Protein AF-A0AAJ2T797-F1 (afdb_monomer_lite)

Sequence (64 aa):
MSEKKENEREAVQVIEIPLSELHPFRSHPFKVQDDELMQKTVDSIYQVGVLTPAIVRPDPGGGY

Radius of gyration: 17.24 Å; chains: 1; bounding box: 28×37×50 Å

Secondary structure (DSSP, 8-state):
------------------GGGPPP-TT-SS----SHHHHHHHHHHHHH--SSPPP----TTS--

pLDDT: mean 82.13, std 14.45, range [44.44, 95.81]

Foldseek 3Di:
DDDDPPDPPPDPDDDDDPPVLDDDDPPDPDDDDPDPVVVVVVVVCVVPNDPDDDDDDADPVGGD

Structure (mm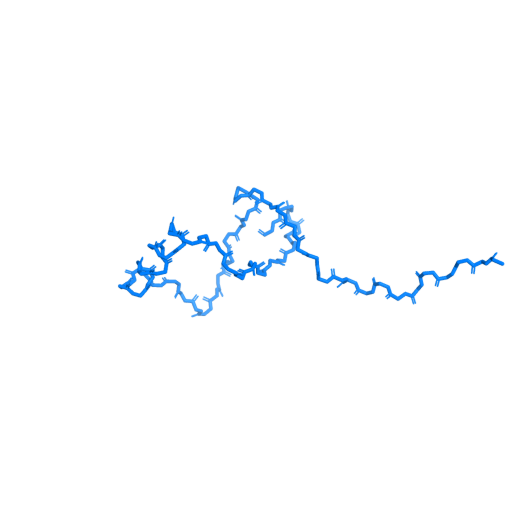CIF, N/CA/C/O backbone):
data_AF-A0AAJ2T797-F1
#
_entry.id   AF-A0AAJ2T797-F1
#
loop_
_atom_site.group_PDB
_atom_site.id
_atom_site.type_symbol
_atom_site.label_atom_id
_atom_site.label_alt_id
_atom_site.label_comp_id
_atom_site.label_asym_id
_atom_site.label_entity_id
_atom_site.label_seq_id
_atom_site.pdbx_PDB_ins_code
_atom_site.Cartn_x
_atom_site.Cartn_y
_atom_site.Cartn_z
_atom_site.occupancy
_atom_site.B_iso_or_equiv
_atom_site.auth_seq_id
_atom_site.auth_comp_id
_atom_site.auth_asym_id
_atom_site.auth_atom_id
_atom_site.pdbx_PDB_model_num
ATOM 1 N N . MET A 1 1 ? 10.075 28.467 -33.365 1.00 51.25 1 MET A N 1
ATOM 2 C CA . MET A 1 1 ? 9.522 27.280 -32.687 1.00 51.25 1 MET A CA 1
ATOM 3 C C . MET A 1 1 ? 10.402 26.097 -33.028 1.00 51.25 1 MET A C 1
ATOM 5 O O . MET A 1 1 ? 10.393 25.691 -34.177 1.00 51.25 1 MET A O 1
ATOM 9 N N . SER A 1 2 ? 11.173 25.595 -32.070 1.00 44.44 2 SER A N 1
ATOM 10 C CA . SER A 1 2 ? 11.773 24.261 -32.142 1.00 44.44 2 SER A CA 1
ATOM 11 C C . SER A 1 2 ? 11.923 23.781 -30.708 1.00 44.44 2 SER A C 1
ATOM 13 O O . SER A 1 2 ? 12.680 24.352 -29.925 1.00 44.44 2 SER A O 1
ATOM 15 N N . GLU A 1 3 ? 11.086 22.811 -30.366 1.00 54.41 3 GLU A N 1
ATOM 16 C CA . GLU A 1 3 ? 11.011 22.149 -29.075 1.00 54.41 3 GLU A CA 1
ATOM 17 C C . GLU A 1 3 ? 12.336 21.465 -28.746 1.00 54.41 3 GLU A C 1
ATOM 19 O O . GLU A 1 3 ? 12.817 20.610 -29.487 1.00 54.41 3 GLU A O 1
ATOM 24 N N . LYS A 1 4 ? 12.897 21.803 -27.587 1.00 46.72 4 LYS A N 1
ATOM 25 C CA . LYS A 1 4 ? 13.837 20.942 -26.876 1.00 46.72 4 LYS A CA 1
ATOM 26 C C . LYS A 1 4 ? 13.249 20.693 -25.490 1.00 46.72 4 LYS A C 1
ATOM 28 O O . LYS A 1 4 ? 13.547 21.405 -24.536 1.00 46.72 4 LYS A O 1
ATOM 33 N N . LYS A 1 5 ? 12.350 19.706 -25.394 1.00 50.91 5 LYS A N 1
ATOM 34 C CA . LYS A 1 5 ? 11.954 19.095 -24.116 1.00 50.91 5 LYS A CA 1
ATOM 35 C C . LYS A 1 5 ? 13.110 18.213 -23.628 1.00 50.91 5 LYS A C 1
ATOM 37 O O . LYS A 1 5 ? 13.052 16.995 -23.688 1.00 50.91 5 LYS A O 1
ATOM 42 N N . GLU A 1 6 ? 14.194 18.842 -23.191 1.00 50.75 6 GLU A N 1
ATOM 43 C CA . GLU A 1 6 ? 15.296 18.191 -22.474 1.00 50.75 6 GLU A CA 1
ATOM 44 C C . GLU A 1 6 ? 15.299 18.703 -21.028 1.00 50.75 6 GLU A C 1
ATOM 46 O O . GLU A 1 6 ? 16.179 19.477 -20.671 1.00 50.75 6 GLU A O 1
ATOM 51 N N . ASN A 1 7 ? 14.299 18.328 -20.212 1.00 48.19 7 ASN A N 1
ATOM 52 C CA . ASN A 1 7 ? 14.456 18.203 -18.751 1.00 48.19 7 ASN A CA 1
ATOM 53 C C . ASN A 1 7 ? 13.239 17.553 -18.045 1.00 48.19 7 ASN A C 1
ATOM 55 O O . ASN A 1 7 ? 12.738 18.087 -17.062 1.00 48.19 7 ASN A O 1
ATOM 59 N N . GLU A 1 8 ? 12.744 16.406 -18.506 1.00 50.81 8 GLU A N 1
ATOM 60 C CA . GLU A 1 8 ? 11.853 15.557 -17.692 1.00 50.81 8 GLU A CA 1
ATOM 61 C C . GLU A 1 8 ? 12.657 14.328 -17.256 1.00 50.81 8 GLU A C 1
ATOM 63 O O . GLU A 1 8 ? 12.475 13.217 -17.740 1.00 50.81 8 GLU A O 1
ATOM 68 N N . ARG A 1 9 ? 13.650 14.549 -16.386 1.00 51.94 9 ARG A N 1
ATOM 69 C CA . ARG A 1 9 ? 14.288 13.456 -15.644 1.00 51.94 9 ARG A CA 1
ATOM 70 C C . ARG A 1 9 ? 13.199 12.837 -14.770 1.00 51.94 9 ARG A C 1
ATOM 72 O O . ARG A 1 9 ? 12.781 13.506 -13.834 1.00 51.94 9 ARG A O 1
ATOM 79 N N . GLU A 1 10 ? 12.718 11.648 -15.136 1.00 61.06 10 GLU A N 1
ATOM 80 C CA . GLU A 1 10 ? 11.865 10.751 -14.334 1.00 61.06 10 GLU A CA 1
ATOM 81 C C . GLU A 1 10 ? 11.000 11.488 -13.298 1.00 61.06 10 GLU A C 1
ATOM 83 O O . GLU A 1 10 ? 11.255 11.434 -12.095 1.00 61.06 10 GLU A O 1
ATOM 88 N N . ALA A 1 11 ? 10.005 12.252 -13.757 1.00 67.19 11 ALA A N 1
ATOM 89 C CA . ALA A 1 11 ? 9.079 12.881 -12.829 1.00 67.19 11 ALA A CA 1
ATOM 90 C C . ALA A 1 11 ? 8.364 11.768 -12.050 1.00 67.19 11 ALA A C 1
ATOM 92 O O . ALA A 1 11 ? 7.720 10.905 -12.649 1.00 67.19 11 ALA A O 1
ATOM 93 N N . VAL A 1 12 ? 8.499 11.771 -10.720 1.00 77.50 12 VAL A N 1
ATOM 94 C CA . VAL A 1 12 ? 7.717 10.891 -9.847 1.00 77.50 12 VAL A CA 1
ATOM 95 C C . VAL A 1 12 ? 6.246 11.182 -10.127 1.00 77.50 12 VAL A C 1
ATOM 97 O O . VAL A 1 12 ? 5.756 12.272 -9.833 1.00 77.50 12 VAL A O 1
ATOM 100 N N . GLN A 1 13 ? 5.568 10.218 -10.742 1.00 85.25 13 GLN A N 1
ATOM 101 C CA . GLN A 1 13 ? 4.165 10.319 -11.116 1.00 85.25 13 GLN A CA 1
ATOM 102 C C . GLN A 1 13 ? 3.318 9.461 -10.183 1.00 85.25 13 GLN A C 1
ATOM 104 O O . GLN A 1 13 ? 3.683 8.333 -9.853 1.00 85.25 13 GLN A O 1
ATOM 109 N N . VAL A 1 14 ? 2.176 10.003 -9.768 1.00 88.81 14 VAL A N 1
ATOM 110 C CA . VAL A 1 14 ? 1.168 9.248 -9.024 1.00 88.81 14 VAL A CA 1
ATOM 111 C C . VAL A 1 14 ? 0.249 8.593 -10.045 1.00 88.81 14 VAL A C 1
ATOM 113 O O . VAL A 1 14 ? -0.376 9.285 -10.846 1.00 88.81 14 VAL A O 1
ATOM 116 N N . ILE A 1 15 ? 0.196 7.266 -10.025 1.00 90.19 15 ILE A N 1
ATOM 117 C CA . ILE A 1 15 ? -0.641 6.448 -10.904 1.00 90.19 15 ILE A CA 1
ATOM 118 C C . ILE A 1 15 ? -1.403 5.421 -10.067 1.00 90.19 15 ILE A C 1
ATOM 120 O O . ILE A 1 15 ? -0.942 5.019 -8.998 1.00 90.19 15 ILE A O 1
ATOM 124 N N . GLU A 1 16 ? -2.561 4.992 -10.557 1.00 90.88 16 GLU A N 1
ATOM 125 C CA . GLU A 1 16 ? -3.279 3.850 -9.994 1.00 90.88 16 GLU A CA 1
ATOM 126 C C . GLU A 1 16 ? -2.775 2.567 -10.655 1.00 90.88 16 GLU A C 1
ATOM 128 O O . GLU A 1 16 ? -2.709 2.484 -11.882 1.00 90.88 16 GLU A O 1
ATOM 133 N N . ILE A 1 17 ? -2.418 1.571 -9.843 1.00 89.69 17 ILE A N 1
ATOM 134 C CA . ILE A 1 17 ? -1.951 0.262 -10.311 1.00 89.69 17 ILE A CA 1
ATOM 135 C C . ILE A 1 17 ? -2.733 -0.857 -9.612 1.00 89.69 17 ILE A C 1
ATOM 137 O O . ILE A 1 17 ? -3.055 -0.728 -8.425 1.00 89.69 17 ILE A O 1
ATOM 141 N N . PRO A 1 18 ? -3.053 -1.963 -10.306 1.00 91.75 18 PRO A N 1
ATOM 142 C CA . PRO A 1 18 ? -3.621 -3.144 -9.671 1.00 91.75 18 PRO A CA 1
ATOM 143 C C . PRO A 1 18 ? -2.665 -3.722 -8.623 1.00 91.75 18 PRO A C 1
ATOM 145 O O . PRO A 1 18 ? -1.477 -3.892 -8.884 1.00 91.75 18 PRO A O 1
ATOM 148 N N . LEU A 1 19 ? -3.184 -4.127 -7.459 1.00 88.94 19 LEU A N 1
ATOM 149 C CA . LEU A 1 19 ? -2.367 -4.762 -6.411 1.00 88.94 19 LEU A CA 1
ATOM 150 C C . LEU A 1 19 ? -1.678 -6.053 -6.883 1.00 88.94 19 LEU A C 1
ATOM 152 O O . LEU A 1 19 ? -0.652 -6.433 -6.333 1.00 88.94 19 LEU A O 1
ATOM 156 N N . SER A 1 20 ? -2.226 -6.722 -7.902 1.00 91.94 20 SER A N 1
ATOM 157 C CA . SER A 1 20 ? -1.628 -7.909 -8.524 1.00 91.94 20 SER A CA 1
ATOM 158 C C . SER A 1 20 ? -0.327 -7.627 -9.277 1.00 91.94 20 SER A C 1
ATOM 160 O O . SER A 1 20 ? 0.395 -8.571 -9.576 1.00 91.94 20 SER A O 1
ATOM 162 N N . G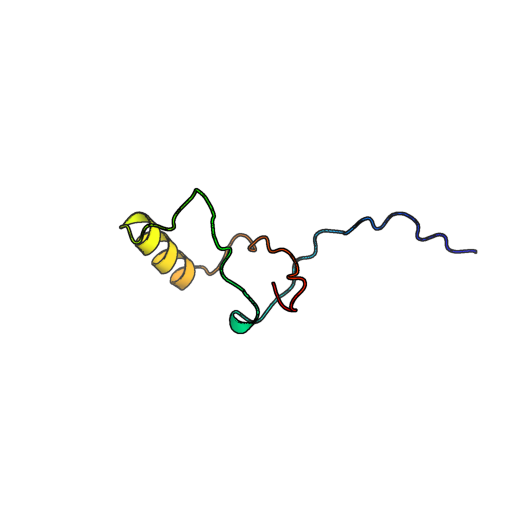LU A 1 21 ? -0.046 -6.364 -9.605 1.00 90.38 21 GLU A N 1
ATOM 163 C CA . GLU A 1 21 ? 1.208 -5.949 -10.240 1.00 90.38 21 GLU A CA 1
ATOM 164 C C . GLU A 1 21 ? 2.308 -5.641 -9.219 1.00 90.38 21 GLU A C 1
ATOM 166 O O . GLU A 1 21 ? 3.437 -5.408 -9.631 1.00 90.38 21 GLU A O 1
ATOM 171 N N . LEU A 1 22 ? 1.998 -5.649 -7.913 1.00 90.19 22 LEU A N 1
ATOM 172 C CA . LEU A 1 22 ? 2.971 -5.422 -6.846 1.00 90.19 22 LEU A CA 1
ATOM 173 C C . LEU A 1 22 ? 3.666 -6.720 -6.436 1.00 90.19 22 LEU A C 1
ATOM 175 O O . LEU A 1 22 ? 3.033 -7.695 -6.018 1.00 90.19 22 LEU A O 1
ATOM 179 N N . HIS A 1 23 ? 4.990 -6.706 -6.468 1.00 89.19 23 HIS A N 1
ATOM 180 C CA . HIS A 1 23 ? 5.839 -7.811 -6.073 1.00 89.19 23 HIS A CA 1
ATOM 181 C C . HIS A 1 23 ? 6.450 -7.581 -4.684 1.00 89.19 23 HIS A C 1
ATOM 183 O O . HIS A 1 23 ? 6.946 -6.497 -4.367 1.00 89.19 23 HIS A O 1
ATOM 189 N N . PRO A 1 24 ? 6.487 -8.614 -3.820 1.00 85.75 24 PRO A N 1
ATOM 190 C CA . PRO A 1 24 ? 7.160 -8.502 -2.535 1.00 85.75 24 PRO A CA 1
ATOM 191 C C . PRO A 1 24 ? 8.655 -8.212 -2.699 1.00 85.75 24 PRO A C 1
ATOM 193 O O . PRO A 1 24 ? 9.390 -8.988 -3.319 1.00 85.75 24 PRO A O 1
ATOM 196 N N . PHE A 1 25 ? 9.134 -7.150 -2.051 1.00 84.12 25 PHE A N 1
ATOM 197 C CA . PHE A 1 25 ? 10.559 -6.839 -2.004 1.00 84.12 25 PHE A CA 1
ATOM 198 C C . PHE A 1 25 ? 11.292 -7.809 -1.063 1.00 84.12 25 PHE A C 1
ATOM 200 O O . PHE A 1 25 ? 11.271 -7.677 0.164 1.00 84.12 25 PHE A O 1
ATOM 207 N N . ARG A 1 26 ? 11.915 -8.843 -1.641 1.00 79.25 26 ARG A N 1
ATOM 208 C CA . ARG A 1 26 ? 12.627 -9.886 -0.885 1.00 79.25 26 ARG A CA 1
ATOM 209 C C . ARG A 1 26 ? 13.935 -9.349 -0.290 1.00 79.25 26 ARG A C 1
ATOM 211 O O . ARG A 1 26 ? 14.594 -8.498 -0.876 1.00 79.25 26 ARG A O 1
ATOM 218 N N . SER A 1 27 ? 14.342 -9.913 0.850 1.00 78.38 27 SER A N 1
ATOM 219 C CA . SER A 1 27 ? 15.625 -9.626 1.520 1.00 78.38 27 SER A CA 1
ATOM 220 C C . SER A 1 27 ? 15.781 -8.198 2.069 1.00 78.38 27 SER A C 1
ATOM 222 O O . SER A 1 27 ? 16.892 -7.675 2.135 1.00 78.38 27 SER A O 1
ATOM 224 N N . HIS A 1 28 ? 14.685 -7.571 2.506 1.00 76.25 28 HIS A N 1
ATOM 225 C CA . HIS A 1 28 ? 14.736 -6.285 3.201 1.00 76.25 28 HIS A CA 1
ATOM 226 C C . HIS A 1 28 ? 15.032 -6.468 4.707 1.00 76.25 28 HIS A C 1
ATOM 228 O O . HIS A 1 28 ? 14.457 -7.367 5.327 1.00 76.25 28 HIS A O 1
ATOM 234 N N . PRO A 1 29 ? 15.908 -5.647 5.328 1.00 83.88 29 PRO A N 1
ATOM 235 C CA . PRO A 1 29 ? 16.236 -5.764 6.754 1.00 83.88 29 PRO A CA 1
ATOM 236 C C . PRO A 1 29 ? 15.068 -5.388 7.675 1.00 83.88 29 PRO A C 1
ATOM 238 O O . PRO A 1 29 ? 15.047 -5.805 8.832 1.00 83.88 29 PRO A O 1
ATOM 241 N N . PHE A 1 30 ? 14.089 -4.635 7.167 1.00 81.38 30 PHE A N 1
ATOM 242 C CA . PHE A 1 30 ? 12.853 -4.337 7.878 1.00 81.38 30 PHE A CA 1
ATOM 243 C C . PHE A 1 30 ? 11.801 -5.392 7.547 1.00 81.38 30 PHE A C 1
ATOM 245 O O . PHE A 1 30 ? 11.577 -5.722 6.382 1.00 81.38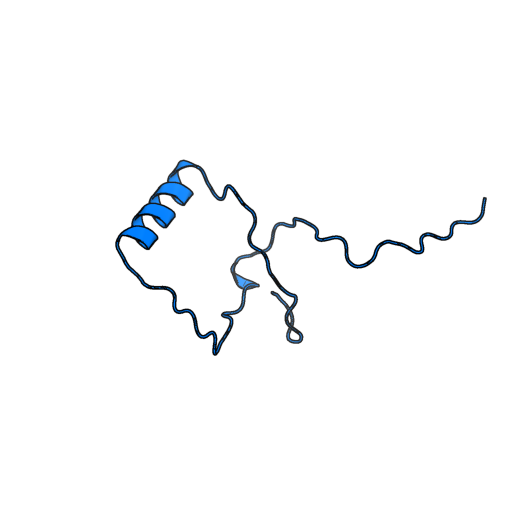 30 PHE A O 1
ATOM 252 N N . LYS A 1 31 ? 11.155 -5.915 8.587 1.00 77.56 31 LYS A N 1
ATOM 253 C CA . LYS A 1 31 ? 10.053 -6.869 8.470 1.00 77.56 31 LYS A CA 1
ATOM 254 C C . LYS A 1 31 ? 8.760 -6.170 8.850 1.00 77.56 31 LYS A C 1
ATOM 256 O O . LYS A 1 31 ? 8.732 -5.439 9.839 1.00 77.56 31 LYS A O 1
ATOM 261 N N . VAL A 1 32 ? 7.705 -6.429 8.086 1.00 81.25 32 VAL A N 1
ATOM 262 C CA . VAL A 1 32 ? 6.348 -6.081 8.507 1.00 81.25 32 VAL A CA 1
ATOM 263 C C . VAL A 1 32 ? 6.008 -6.978 9.694 1.00 81.25 32 VAL A C 1
ATOM 265 O O . VAL A 1 32 ? 6.173 -8.196 9.615 1.00 81.25 32 VAL A O 1
ATOM 268 N N . GLN A 1 33 ? 5.623 -6.364 10.808 1.00 85.94 33 GLN A N 1
ATOM 269 C CA . GLN A 1 33 ? 5.128 -7.074 11.980 1.00 85.94 33 GLN A CA 1
ATOM 270 C C . GLN A 1 33 ? 3.609 -6.966 11.985 1.00 85.94 33 GLN A C 1
ATOM 272 O O . GLN A 1 33 ? 3.077 -5.868 11.847 1.00 85.94 33 GLN A O 1
ATOM 277 N N . ASP A 1 34 ? 2.925 -8.092 12.171 1.00 85.00 34 ASP A N 1
ATOM 278 C CA . ASP A 1 34 ? 1.472 -8.130 12.355 1.00 85.00 34 ASP A CA 1
ATOM 279 C C . ASP A 1 34 ? 1.118 -7.787 13.809 1.00 85.00 34 ASP A C 1
ATOM 281 O O . ASP A 1 34 ? 0.561 -8.594 14.554 1.00 85.00 34 ASP A O 1
ATOM 285 N N . ASP A 1 35 ? 1.527 -6.597 14.242 1.00 91.62 35 ASP A N 1
ATOM 286 C CA . ASP A 1 35 ? 1.282 -6.089 15.585 1.00 91.62 35 ASP A CA 1
ATOM 287 C C . ASP A 1 35 ? 0.008 -5.226 15.655 1.00 91.62 35 ASP A C 1
ATOM 289 O O . ASP A 1 35 ? -0.669 -4.951 14.658 1.00 91.62 35 ASP A O 1
ATOM 293 N N . GLU A 1 36 ? -0.343 -4.789 16.866 1.00 93.38 36 GLU A N 1
ATOM 294 C CA . GLU A 1 36 ? -1.520 -3.942 17.091 1.00 93.38 36 GLU A CA 1
ATOM 295 C C . GLU A 1 36 ? -1.452 -2.601 16.344 1.00 93.38 36 GLU A C 1
ATOM 297 O O . GLU A 1 36 ? -2.491 -2.008 16.051 1.00 93.38 36 GLU A O 1
ATOM 302 N N . LEU A 1 37 ? -0.251 -2.094 16.045 1.00 91.06 37 LEU A N 1
ATOM 303 C CA . LEU A 1 37 ? -0.094 -0.848 15.298 1.00 91.06 37 LEU A CA 1
ATOM 304 C C . LEU A 1 37 ? -0.464 -1.063 13.832 1.00 91.06 37 LEU A C 1
ATOM 306 O O . LEU A 1 37 ? -1.215 -0.258 13.283 1.00 91.06 37 LEU A O 1
ATOM 310 N N . MET A 1 38 ? -0.019 -2.173 13.236 1.00 92.25 38 MET A N 1
ATOM 311 C CA . MET A 1 38 ? -0.393 -2.559 11.875 1.00 92.25 38 MET A CA 1
ATOM 312 C C . MET A 1 38 ? -1.913 -2.712 11.735 1.00 92.25 38 MET A C 1
ATOM 314 O O . MET A 1 38 ? -2.499 -2.188 10.789 1.00 92.25 38 MET A O 1
ATOM 318 N N . GLN A 1 39 ? -2.575 -3.331 12.719 1.00 93.38 39 GLN A N 1
ATOM 319 C CA . GLN A 1 39 ? -4.038 -3.465 12.711 1.00 93.38 39 GLN A CA 1
ATOM 320 C C . GLN A 1 39 ? -4.752 -2.108 12.744 1.00 93.38 39 GLN A C 1
ATOM 322 O O . GLN A 1 39 ? -5.660 -1.868 11.953 1.00 93.38 39 GLN A O 1
ATOM 327 N N . LYS A 1 40 ? -4.288 -1.162 13.572 1.00 93.31 40 LYS A N 1
ATOM 328 C CA . LYS A 1 40 ? -4.843 0.205 13.586 1.00 93.31 40 LYS A CA 1
ATOM 329 C C . LYS A 1 40 ? -4.653 0.924 12.252 1.00 93.31 40 LYS A C 1
ATOM 331 O O . LYS A 1 40 ? -5.514 1.704 11.848 1.00 93.31 40 LYS A O 1
ATOM 336 N N . THR A 1 41 ? -3.532 0.693 11.568 1.00 91.69 41 THR A N 1
ATOM 337 C CA . THR A 1 41 ? -3.306 1.244 10.228 1.00 91.69 41 THR A CA 1
ATOM 338 C C . THR A 1 41 ? -4.293 0.665 9.220 1.00 91.69 41 THR A C 1
ATOM 340 O O . THR A 1 41 ? -4.875 1.425 8.452 1.00 91.69 41 THR A O 1
ATOM 343 N N . VAL A 1 42 ? -4.530 -0.647 9.257 1.00 93.06 42 VAL A N 1
ATOM 344 C CA . VAL A 1 42 ? -5.519 -1.323 8.407 1.00 93.06 42 VAL A CA 1
ATOM 345 C C . VAL A 1 42 ? -6.925 -0.762 8.646 1.00 93.06 42 VAL A C 1
ATOM 347 O O . VAL A 1 42 ? -7.582 -0.345 7.693 1.00 93.06 42 VAL A O 1
ATOM 350 N N . ASP A 1 43 ? -7.350 -0.656 9.906 1.00 95.06 43 ASP A N 1
ATOM 351 C CA . ASP A 1 43 ? -8.651 -0.082 10.273 1.00 95.06 43 ASP A CA 1
ATOM 352 C C . ASP A 1 43 ? -8.800 1.366 9.782 1.00 95.06 43 ASP A C 1
ATOM 354 O O . ASP A 1 43 ? -9.842 1.745 9.246 1.00 95.06 43 ASP A O 1
ATOM 358 N N . SER A 1 44 ? -7.742 2.171 9.906 1.00 95.81 44 SER A N 1
ATOM 359 C CA . SER A 1 44 ? -7.717 3.548 9.404 1.00 95.81 44 SER A CA 1
ATOM 360 C C . SER A 1 44 ? -7.875 3.600 7.881 1.00 95.81 44 SER A C 1
ATOM 362 O O . SER A 1 44 ? -8.698 4.360 7.373 1.00 95.81 44 SER A O 1
ATOM 364 N N . ILE A 1 45 ? -7.161 2.744 7.140 1.00 94.31 45 ILE A N 1
ATOM 365 C CA . ILE A 1 45 ? -7.280 2.665 5.676 1.00 94.31 45 ILE A CA 1
ATOM 366 C C . ILE A 1 45 ? -8.711 2.297 5.265 1.00 94.31 45 ILE A C 1
ATOM 368 O O . ILE A 1 45 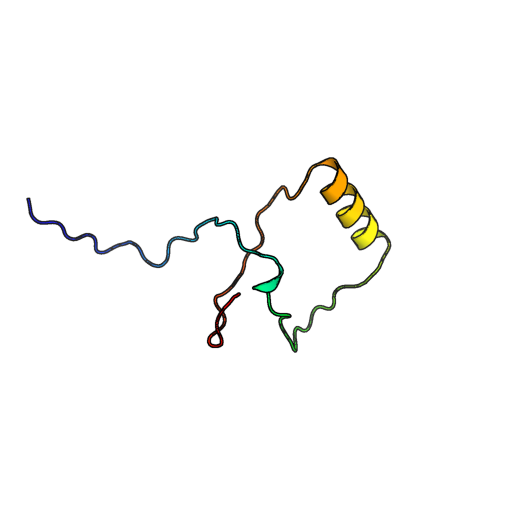? -9.226 2.865 4.305 1.00 94.31 45 ILE A O 1
ATOM 372 N N . TYR A 1 46 ? -9.394 1.414 5.998 1.00 94.44 46 TYR A N 1
ATOM 373 C CA . TYR A 1 46 ? -10.803 1.109 5.725 1.00 94.44 46 TYR A CA 1
ATOM 374 C C . TYR A 1 46 ? -11.742 2.301 5.961 1.00 94.44 46 TYR A C 1
ATOM 376 O O . TYR A 1 46 ? -12.764 2.410 5.285 1.00 94.44 46 TYR A O 1
ATOM 384 N N . GLN A 1 47 ? -11.417 3.191 6.902 1.00 94.81 47 GLN A N 1
ATOM 385 C CA . GLN A 1 47 ? -12.249 4.349 7.237 1.00 94.81 47 GLN A CA 1
ATOM 386 C C . GLN A 1 47 ? -12.020 5.549 6.316 1.00 94.81 47 GLN A C 1
ATOM 388 O O . GLN A 1 47 ? -12.983 6.206 5.923 1.00 94.81 47 GLN A O 1
ATOM 393 N N . VAL A 1 48 ? -10.758 5.865 6.005 1.00 94.94 48 VAL A N 1
ATOM 394 C CA . VAL A 1 48 ? -10.382 7.108 5.306 1.00 94.94 48 VAL A CA 1
ATOM 395 C C . VAL A 1 48 ? -9.627 6.880 3.996 1.00 94.94 48 VAL A C 1
ATOM 397 O O . VAL A 1 48 ? -9.358 7.839 3.275 1.00 94.94 48 VAL A O 1
ATOM 400 N N . GLY A 1 49 ? -9.304 5.631 3.662 1.00 91.31 49 GLY A N 1
ATOM 401 C CA . GLY A 1 49 ? -8.486 5.286 2.505 1.00 91.31 49 GLY A CA 1
ATOM 402 C C . GLY A 1 49 ? -6.990 5.523 2.725 1.00 91.31 49 GLY A C 1
ATOM 403 O O . GLY A 1 49 ? -6.507 5.753 3.835 1.00 91.31 49 GLY A O 1
ATOM 404 N N . VAL A 1 50 ? -6.230 5.453 1.632 1.00 91.00 50 VAL A N 1
ATOM 405 C CA . VAL A 1 50 ? -4.788 5.722 1.629 1.00 91.00 50 VAL A CA 1
ATOM 406 C C . VAL A 1 50 ? -4.558 7.224 1.463 1.00 91.00 50 VAL A C 1
ATOM 408 O O . VAL A 1 50 ? -4.862 7.790 0.418 1.00 91.00 50 VAL A O 1
ATOM 411 N N . LEU A 1 51 ? -4.002 7.870 2.491 1.00 90.56 51 LEU A N 1
ATOM 412 C CA . LEU A 1 51 ? -3.747 9.318 2.481 1.00 90.56 51 LEU A CA 1
ATOM 413 C C . LEU A 1 51 ? -2.495 9.702 1.682 1.00 90.56 51 LEU A C 1
ATOM 415 O O . LEU A 1 51 ? -2.453 10.760 1.058 1.00 90.56 51 LEU A O 1
ATOM 419 N N . THR A 1 52 ? -1.478 8.841 1.709 1.00 89.62 52 THR A N 1
ATOM 420 C CA . THR A 1 52 ? -0.193 9.061 1.0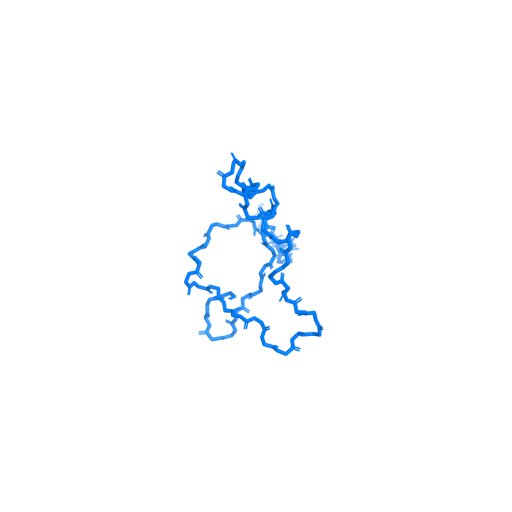39 1.00 89.62 52 THR A CA 1
ATOM 421 C C . THR A 1 52 ? 0.046 7.926 0.050 1.00 89.62 52 THR A C 1
ATOM 423 O O . THR A 1 52 ? 0.094 6.774 0.489 1.00 89.62 52 THR A O 1
ATOM 426 N N . PRO A 1 53 ? 0.219 8.209 -1.256 1.00 90.38 53 PRO A N 1
ATOM 427 C CA . PRO A 1 53 ? 0.519 7.179 -2.243 1.00 90.38 53 PRO A CA 1
ATOM 428 C C . PRO A 1 53 ? 1.767 6.374 -1.873 1.00 90.38 53 PRO A C 1
ATOM 430 O O . PRO A 1 53 ? 2.749 6.921 -1.365 1.00 90.38 53 PRO A O 1
ATOM 433 N N . ALA A 1 54 ? 1.733 5.073 -2.155 1.00 89.25 54 ALA A N 1
ATOM 434 C CA . ALA A 1 54 ? 2.894 4.215 -1.982 1.00 89.25 54 ALA A CA 1
ATOM 435 C C . ALA A 1 54 ? 3.976 4.556 -3.018 1.00 89.25 54 ALA A C 1
ATOM 437 O O . ALA A 1 54 ? 3.679 4.897 -4.163 1.00 89.25 54 ALA A O 1
ATOM 438 N N . ILE A 1 55 ? 5.239 4.439 -2.613 1.00 89.31 55 ILE A N 1
ATOM 439 C CA . ILE A 1 55 ? 6.382 4.586 -3.515 1.00 89.31 55 ILE A CA 1
ATOM 440 C C . ILE A 1 55 ? 6.765 3.194 -4.001 1.00 89.31 55 ILE A C 1
ATOM 442 O O . ILE A 1 55 ? 7.071 2.318 -3.193 1.00 89.31 55 ILE A O 1
ATOM 446 N N . VAL A 1 56 ? 6.765 3.011 -5.317 1.00 88.25 56 VAL A N 1
ATOM 447 C CA . VAL A 1 56 ? 7.091 1.742 -5.976 1.00 88.25 56 VAL A CA 1
ATOM 448 C C . VAL A 1 56 ? 8.190 1.943 -7.010 1.00 88.25 56 VAL A C 1
ATOM 450 O O . VAL A 1 56 ? 8.427 3.062 -7.473 1.00 88.25 56 VAL A O 1
ATOM 453 N N . ARG A 1 57 ? 8.877 0.857 -7.372 1.00 87.88 57 ARG A N 1
ATOM 454 C CA . ARG A 1 57 ? 9.921 0.862 -8.397 1.00 87.88 57 ARG A CA 1
ATOM 455 C C . ARG A 1 57 ? 9.564 -0.175 -9.460 1.00 87.88 57 ARG A C 1
ATOM 457 O O . ARG A 1 57 ? 9.331 -1.309 -9.078 1.00 87.88 57 ARG A O 1
ATOM 464 N N . PRO A 1 58 ? 9.611 0.159 -10.760 1.00 87.19 58 PRO A N 1
ATOM 465 C CA . PRO A 1 58 ? 9.384 -0.830 -11.810 1.00 87.19 58 PRO A CA 1
ATOM 466 C C . PRO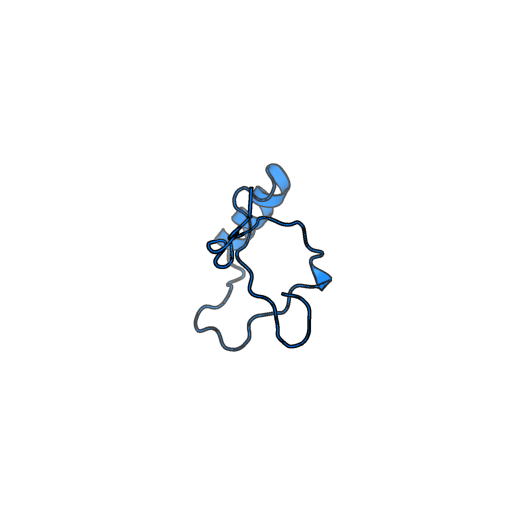 A 1 58 ? 10.299 -2.055 -11.660 1.00 87.19 58 PRO A C 1
ATOM 468 O O . PRO A 1 58 ? 11.522 -1.905 -11.520 1.00 87.19 58 PRO A O 1
ATOM 471 N N . ASP A 1 59 ? 9.713 -3.250 -11.709 1.00 86.75 59 ASP A N 1
ATOM 472 C CA . ASP A 1 59 ? 10.439 -4.522 -11.687 1.00 86.75 59 ASP A CA 1
ATOM 473 C C . ASP A 1 59 ? 10.928 -4.867 -13.113 1.00 86.75 59 ASP A C 1
ATOM 475 O O . ASP A 1 59 ? 10.140 -4.807 -14.064 1.00 86.75 59 ASP A O 1
ATOM 479 N N . PRO A 1 60 ? 12.208 -5.250 -13.317 1.00 83.62 60 PRO A N 1
ATOM 480 C CA . PRO A 1 60 ? 12.698 -5.753 -14.604 1.00 83.62 60 PRO A CA 1
ATOM 481 C C . PRO A 1 60 ? 11.885 -6.915 -15.204 1.00 83.62 60 PRO A C 1
ATOM 483 O O . PRO A 1 60 ? 11.912 -7.103 -16.419 1.00 83.62 60 PRO A O 1
ATOM 486 N N . GLY A 1 61 ? 11.191 -7.702 -14.374 1.00 82.38 61 GLY A N 1
ATOM 487 C CA . GLY A 1 61 ? 10.295 -8.785 -14.792 1.00 82.38 61 GLY A CA 1
ATOM 488 C C . GLY A 1 61 ? 8.894 -8.337 -15.232 1.00 82.38 61 GLY A C 1
ATOM 489 O O . GLY A 1 61 ? 8.103 -9.181 -15.653 1.00 82.38 61 GLY A O 1
ATOM 490 N N . GLY A 1 62 ? 8.600 -7.034 -15.164 1.00 83.94 62 GLY A N 1
ATOM 491 C CA . GLY A 1 62 ? 7.268 -6.456 -15.347 1.00 83.94 62 GLY A CA 1
ATOM 492 C C . GLY A 1 62 ? 6.546 -6.252 -14.012 1.00 83.94 62 GLY A C 1
ATOM 493 O O . GLY A 1 62 ? 6.789 -6.986 -13.059 1.00 83.94 62 GLY A O 1
ATOM 494 N N . GLY A 1 63 ? 5.660 -5.255 -13.952 1.00 88.19 63 GLY A N 1
ATOM 495 C CA . GLY A 1 63 ? 5.009 -4.836 -12.706 1.00 88.19 63 GLY A CA 1
ATOM 496 C C . GLY A 1 63 ? 5.878 -3.897 -11.861 1.00 88.19 63 GLY A C 1
ATOM 497 O O . GLY A 1 63 ? 6.726 -3.166 -12.391 1.00 88.19 63 GLY A O 1
ATOM 498 N N . TYR A 1 64 ? 5.635 -3.907 -10.552 1.00 86.38 64 TYR A N 1
ATOM 499 C CA . TYR A 1 64 ? 6.118 -2.937 -9.563 1.00 86.38 64 TYR A CA 1
ATOM 500 C C . TYR A 1 64 ? 6.557 -3.586 -8.250 1.00 86.38 64 TYR A C 1
ATOM 502 O O . TYR A 1 64 ? 6.053 -4.678 -7.923 1.00 86.38 64 TYR A O 1
#